Protein AF-A0A852TEL5-F1 (afdb_monomer_lite)

Organism: NCBI:txid86668

Radius of gyration: 11.62 Å; chains: 1; bounding box: 20×34×21 Å

Secondary structure (DSSP, 8-state):
--HHHHHHHHT--HHHHHHHHTTSSPPPHHHHHHHHHHHTS-GGGT----SS---

Foldseek 3Di:
DDLCVVCVLLVHHSVVSVCCVVVVDPDDPVSLVSSCVSVVHPSCVPDDDDPDDDD

InterPro domains:
  IPR001387 Cro/C1-type, helix-turn-helix domain [PF01381] (1-40)
  IPR001387 Cro/C1-type, helix-turn-helix domain [PS50943] (1-46)
  IPR001387 Cro/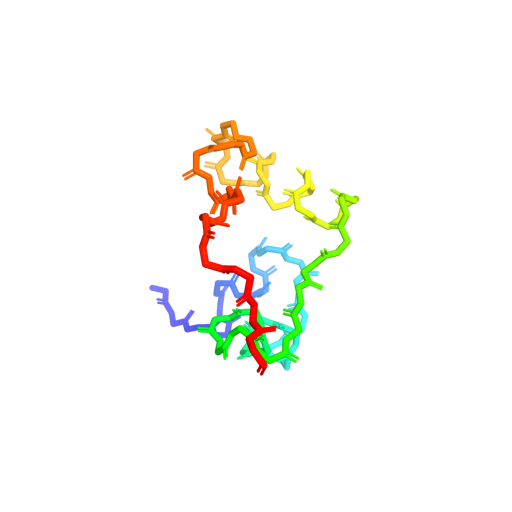C1-type, helix-turn-helix domain [cd00093] (1-46)
  IPR010982 Lambda repressor-like, DNA-binding domain superfamily [G3DSA:1.10.260.40] (1-52)
  IPR010982 Lambda repressor-like, DNA-binding domain superfamily [SSF47413] (1-52)

pLDDT: mean 92.74, std 10.31, range [55.0, 98.25]

Structure (mmCIF, N/CA/C/O backbone):
data_AF-A0A852TEL5-F1
#
_entry.id   AF-A0A852TEL5-F1
#
loop_
_atom_site.group_PDB
_atom_site.id
_atom_site.type_symbol
_atom_site.label_atom_id
_atom_site.label_alt_id
_atom_site.label_comp_id
_atom_site.label_asym_id
_atom_site.label_entity_id
_atom_site.label_seq_id
_atom_site.pdbx_PDB_ins_code
_atom_site.Cartn_x
_atom_site.Cartn_y
_atom_site.Cartn_z
_atom_site.occupancy
_atom_site.B_iso_or_equiv
_atom_site.auth_seq_id
_atom_site.auth_comp_id
_atom_site.auth_asym_id
_atom_site.auth_atom_id
_atom_site.pdbx_PDB_model_num
ATOM 1 N N . MET A 1 1 ? -2.476 10.433 -11.541 1.00 77.44 1 MET A N 1
ATOM 2 C CA . MET A 1 1 ? -1.276 10.002 -10.814 1.00 77.44 1 MET A CA 1
ATOM 3 C C . MET A 1 1 ? -0.663 8.847 -11.583 1.00 77.44 1 MET A C 1
ATOM 5 O O . MET A 1 1 ? -1.388 7.906 -11.887 1.00 77.44 1 MET A O 1
ATOM 9 N N . ASN A 1 2 ? 0.597 8.948 -11.988 1.00 94.88 2 ASN A N 1
ATOM 10 C CA . ASN A 1 2 ? 1.337 7.823 -12.565 1.00 94.88 2 ASN A CA 1
ATOM 11 C C . ASN A 1 2 ? 1.897 6.913 -11.447 1.00 94.88 2 ASN A C 1
ATOM 13 O O . ASN A 1 2 ? 1.801 7.249 -10.268 1.00 94.88 2 ASN A O 1
ATOM 17 N N . GLN A 1 3 ? 2.473 5.759 -11.802 1.00 93.56 3 GLN A N 1
ATOM 18 C CA . GLN A 1 3 ? 2.994 4.803 -10.811 1.00 93.56 3 GLN A CA 1
ATOM 19 C C . GLN A 1 3 ? 4.086 5.398 -9.909 1.00 93.56 3 GLN A C 1
ATOM 21 O O . GLN A 1 3 ? 4.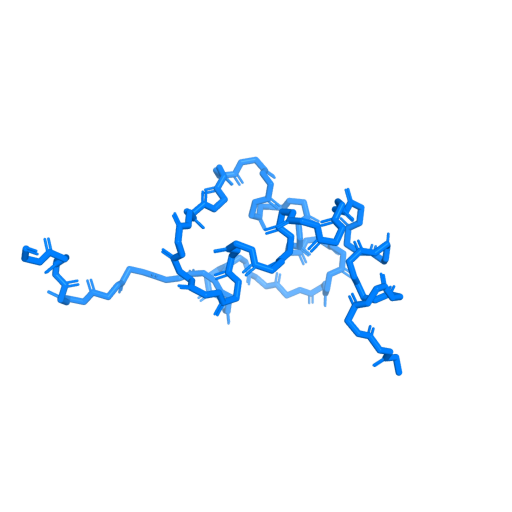124 5.084 -8.725 1.00 93.56 3 GLN A O 1
ATOM 26 N N . THR A 1 4 ? 4.944 6.275 -10.437 1.00 96.50 4 THR A N 1
ATOM 27 C CA . THR A 1 4 ? 5.991 6.953 -9.656 1.00 96.50 4 THR A CA 1
ATOM 28 C C . THR A 1 4 ? 5.386 7.885 -8.618 1.00 96.50 4 THR A C 1
ATOM 30 O O . THR A 1 4 ? 5.692 7.768 -7.439 1.00 96.50 4 THR A O 1
ATOM 33 N N . GLU A 1 5 ? 4.459 8.746 -9.035 1.00 97.75 5 GLU A N 1
ATOM 34 C CA . GLU A 1 5 ? 3.768 9.668 -8.130 1.00 97.75 5 GLU A CA 1
ATOM 35 C C . GLU A 1 5 ? 2.974 8.915 -7.050 1.00 97.75 5 GLU A C 1
ATOM 37 O O . GLU A 1 5 ? 2.860 9.390 -5.920 1.00 97.75 5 GLU A O 1
ATOM 42 N N . PHE A 1 6 ? 2.434 7.734 -7.375 1.00 96.44 6 PHE A N 1
ATOM 43 C CA . PHE A 1 6 ? 1.717 6.912 -6.402 1.00 96.44 6 PHE A CA 1
ATOM 44 C C . PHE A 1 6 ? 2.656 6.180 -5.445 1.00 96.44 6 PHE A C 1
ATOM 46 O O . PHE A 1 6 ? 2.384 6.138 -4.247 1.00 96.44 6 PHE A O 1
ATOM 53 N N . ALA A 1 7 ? 3.789 5.670 -5.931 1.00 96.94 7 ALA A N 1
ATOM 54 C CA . ALA A 1 7 ? 4.834 5.118 -5.075 1.00 96.94 7 ALA A CA 1
ATOM 55 C C . ALA A 1 7 ? 5.331 6.172 -4.072 1.00 96.94 7 ALA A C 1
ATOM 57 O O . ALA A 1 7 ? 5.357 5.908 -2.869 1.00 96.94 7 ALA A O 1
ATOM 58 N N . ASP A 1 8 ? 5.598 7.392 -4.543 1.00 97.75 8 ASP A N 1
ATOM 59 C CA . ASP A 1 8 ? 6.011 8.515 -3.700 1.00 97.75 8 ASP A CA 1
ATOM 60 C C . ASP A 1 8 ? 4.926 8.883 -2.679 1.00 97.75 8 ASP A C 1
ATOM 62 O O . ASP A 1 8 ? 5.216 9.054 -1.491 1.00 97.75 8 ASP A O 1
ATOM 66 N N . PHE A 1 9 ? 3.655 8.926 -3.098 1.00 97.81 9 PHE A N 1
ATOM 67 C CA . PHE A 1 9 ? 2.524 9.113 -2.186 1.00 97.81 9 PHE A CA 1
ATOM 68 C C . PHE A 1 9 ? 2.507 8.049 -1.081 1.00 97.81 9 PHE A C 1
ATOM 70 O O . PHE A 1 9 ? 2.343 8.392 0.094 1.00 97.81 9 PHE A O 1
ATOM 77 N N . LEU A 1 10 ? 2.743 6.781 -1.429 1.00 97.00 10 LEU A N 1
ATOM 78 C CA . LEU A 1 10 ? 2.822 5.656 -0.497 1.00 97.00 10 LEU A CA 1
ATOM 79 C C . LEU A 1 10 ? 4.095 5.659 0.368 1.00 97.00 10 LEU A C 1
ATOM 81 O O . LEU A 1 10 ? 4.149 4.939 1.361 1.00 97.00 10 LEU A O 1
ATOM 85 N N . GLY A 1 11 ? 5.084 6.507 0.068 1.00 96.50 11 GLY A N 1
ATOM 86 C CA . GLY A 1 11 ? 6.388 6.504 0.739 1.00 96.50 11 GLY A CA 1
ATOM 87 C C . GLY A 1 11 ? 7.268 5.317 0.334 1.00 96.50 11 GLY A C 1
ATOM 88 O O . GLY A 1 11 ? 8.122 4.890 1.108 1.00 96.50 11 GLY A O 1
ATOM 89 N N . LEU A 1 12 ? 7.042 4.763 -0.857 1.00 97.31 12 LEU A N 1
ATOM 90 C CA . LEU A 1 12 ? 7.773 3.634 -1.417 1.00 97.31 12 LEU A CA 1
ATOM 91 C C . LEU A 1 12 ? 8.677 4.103 -2.551 1.00 97.31 12 LEU A C 1
ATOM 93 O O . LEU A 1 12 ? 8.319 4.982 -3.329 1.00 97.31 12 LEU A O 1
ATOM 97 N N . SER A 1 13 ? 9.816 3.435 -2.731 1.00 97.38 13 SER A N 1
ATOM 98 C CA . SER A 1 13 ? 10.531 3.563 -4.000 1.00 97.38 13 SER A CA 1
ATOM 99 C C . SER A 1 13 ? 9.710 2.955 -5.143 1.00 97.38 13 SER A C 1
ATOM 101 O O . SER A 1 13 ? 9.037 1.933 -4.969 1.00 97.38 13 SER A O 1
ATOM 103 N N . ILE A 1 14 ? 9.853 3.505 -6.352 1.00 97.25 14 ILE A N 1
ATOM 104 C CA . ILE A 1 14 ? 9.232 2.939 -7.560 1.00 97.25 14 ILE A CA 1
ATOM 105 C C . ILE A 1 14 ? 9.630 1.472 -7.794 1.00 97.25 14 ILE A C 1
ATOM 107 O O . ILE A 1 14 ? 8.860 0.685 -8.339 1.00 97.25 14 ILE A O 1
ATOM 111 N N . TYR A 1 15 ? 10.818 1.062 -7.338 1.00 96.81 15 TYR A N 1
ATOM 112 C CA . TYR A 1 15 ? 11.248 -0.333 -7.398 1.00 96.81 15 TYR A CA 1
ATOM 113 C C . TYR A 1 15 ? 10.434 -1.228 -6.459 1.00 96.81 15 TYR A C 1
ATOM 115 O O . TYR A 1 15 ? 9.947 -2.265 -6.900 1.00 96.81 15 TYR A O 1
ATOM 123 N N . GLN A 1 16 ? 10.262 -0.843 -5.188 1.00 96.69 16 GLN A N 1
ATOM 124 C CA . GLN A 1 16 ? 9.443 -1.608 -4.238 1.00 96.69 16 GLN A CA 1
ATOM 125 C C . GLN A 1 16 ? 8.005 -1.726 -4.729 1.00 96.69 16 GLN A C 1
ATOM 127 O O . GLN A 1 16 ? 7.488 -2.837 -4.802 1.00 96.69 16 GLN A O 1
ATOM 132 N N . TYR A 1 17 ? 7.420 -0.602 -5.149 1.00 96.94 17 TYR A N 1
ATOM 133 C CA . TYR A 1 17 ? 6.074 -0.552 -5.708 1.00 96.94 17 TYR A CA 1
ATOM 134 C C . TYR A 1 17 ? 5.907 -1.549 -6.865 1.00 96.94 17 TYR A C 1
ATOM 136 O O . TYR A 1 17 ? 5.060 -2.435 -6.815 1.00 96.94 17 TYR A O 1
ATOM 144 N N . ASN A 1 18 ? 6.807 -1.504 -7.851 1.00 96.62 18 ASN A N 1
ATOM 145 C CA . ASN A 1 18 ? 6.772 -2.416 -8.994 1.00 96.62 18 ASN A CA 1
ATOM 146 C C . ASN A 1 18 ? 6.955 -3.895 -8.623 1.00 96.62 18 ASN A C 1
ATOM 148 O O . ASN A 1 18 ? 6.502 -4.765 -9.363 1.00 96.62 18 ASN A O 1
ATOM 152 N N . ARG A 1 19 ? 7.663 -4.213 -7.533 1.00 97.06 19 ARG A N 1
ATOM 153 C CA . ARG A 1 19 ? 7.818 -5.602 -7.066 1.00 97.06 19 ARG A CA 1
ATOM 154 C C . ARG A 1 19 ? 6.552 -6.104 -6.382 1.00 97.06 19 ARG A C 1
ATOM 156 O O . ARG A 1 19 ? 6.271 -7.290 -6.513 1.00 97.06 19 ARG A O 1
ATOM 163 N N . TYR A 1 20 ? 5.821 -5.218 -5.708 1.00 95.69 20 TYR A N 1
ATOM 164 C CA . TYR A 1 20 ? 4.538 -5.527 -5.079 1.00 95.69 20 TYR A CA 1
ATOM 165 C C . TYR A 1 20 ? 3.456 -5.757 -6.139 1.00 95.69 20 TYR A C 1
ATOM 167 O O . TYR A 1 20 ? 2.835 -6.811 -6.138 1.00 95.69 20 TYR A O 1
ATOM 175 N N . GLU A 1 21 ? 3.324 -4.855 -7.116 1.00 93.12 21 GLU A N 1
ATOM 176 C CA . GLU A 1 21 ? 2.352 -4.975 -8.223 1.00 93.12 21 GLU A CA 1
ATOM 177 C C . GLU A 1 21 ? 2.558 -6.224 -9.092 1.00 93.12 21 GLU A C 1
ATOM 179 O O . GLU A 1 21 ? 1.627 -6.727 -9.708 1.00 93.12 21 GLU A O 1
ATOM 184 N N . LYS A 1 22 ? 3.797 -6.722 -9.173 1.00 94.56 22 LYS A N 1
ATOM 185 C CA . LYS A 1 22 ? 4.144 -7.938 -9.927 1.00 94.56 22 LYS A CA 1
ATOM 186 C C . LYS A 1 22 ? 4.130 -9.202 -9.075 1.00 94.56 22 LYS A C 1
ATOM 188 O O . LYS A 1 22 ? 4.600 -10.230 -9.554 1.00 94.56 22 LYS A O 1
ATOM 193 N N . GLU A 1 23 ? 3.759 -9.095 -7.800 1.00 91.00 23 GLU A N 1
ATOM 194 C CA . GLU A 1 23 ? 3.811 -10.178 -6.805 1.00 91.00 23 GLU A CA 1
ATOM 195 C C . GLU A 1 23 ? 5.206 -10.815 -6.630 1.00 91.00 23 GLU A C 1
ATOM 197 O O . GLU A 1 23 ? 5.383 -11.807 -5.929 1.00 91.00 23 GLU A O 1
ATOM 202 N N . ALA A 1 24 ? 6.248 -10.202 -7.199 1.00 95.44 24 ALA A N 1
ATOM 203 C CA . ALA A 1 24 ? 7.625 -10.679 -7.136 1.00 95.44 24 ALA A CA 1
ATOM 204 C C . ALA A 1 24 ? 8.212 -10.584 -5.718 1.00 95.44 24 ALA A C 1
ATOM 206 O O . ALA A 1 24 ? 9.257 -11.168 -5.424 1.00 95.44 24 ALA A O 1
ATOM 207 N N . ARG A 1 25 ? 7.596 -9.771 -4.855 1.00 94.69 25 ARG A N 1
ATOM 208 C CA . ARG A 1 25 ? 7.882 -9.682 -3.425 1.00 94.69 25 ARG A CA 1
ATOM 209 C C . ARG A 1 25 ? 6.635 -9.184 -2.712 1.00 94.69 25 ARG A C 1
ATOM 211 O O . ARG A 1 25 ? 6.007 -8.254 -3.191 1.00 94.69 25 ARG A O 1
ATOM 218 N N . GLN A 1 26 ? 6.346 -9.730 -1.540 1.00 94.94 26 GLN A N 1
ATOM 219 C CA . GLN A 1 26 ? 5.286 -9.210 -0.679 1.00 94.94 26 GLN A CA 1
ATOM 220 C C . GLN A 1 26 ? 5.832 -8.119 0.262 1.00 94.94 26 GLN A C 1
ATOM 222 O O . GLN A 1 26 ? 7.002 -8.192 0.673 1.00 94.94 26 GLN A O 1
ATOM 227 N N . PRO A 1 27 ? 5.040 -7.084 0.595 1.00 96.31 27 PRO A N 1
ATOM 228 C CA . PRO A 1 27 ? 5.412 -6.132 1.634 1.00 96.31 27 PRO A CA 1
ATOM 229 C C . PRO A 1 27 ? 5.477 -6.819 3.003 1.00 96.31 27 PRO A C 1
ATOM 231 O O . PRO A 1 27 ? 4.860 -7.856 3.238 1.00 96.31 27 PRO A O 1
ATOM 234 N N . THR A 1 28 ? 6.230 -6.231 3.932 1.00 96.94 28 THR A N 1
ATOM 235 C CA . THR A 1 28 ? 6.128 -6.618 5.345 1.00 96.94 28 THR A CA 1
ATOM 236 C C . THR A 1 28 ? 4.800 -6.125 5.918 1.00 96.94 28 THR A C 1
ATOM 23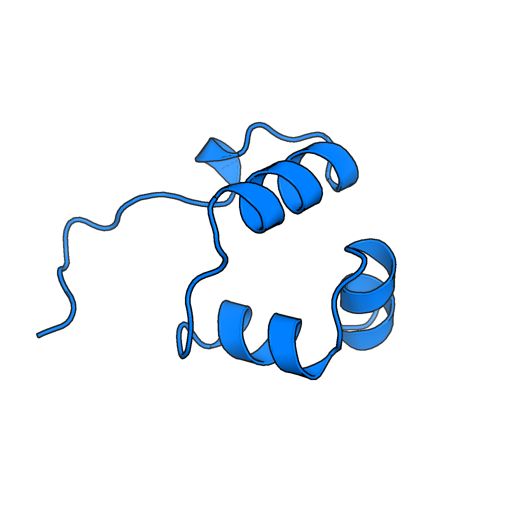8 O O . THR A 1 28 ? 4.194 -5.199 5.377 1.00 96.94 28 THR A O 1
ATOM 241 N N . LEU A 1 29 ? 4.370 -6.690 7.050 1.00 96.81 29 LEU A N 1
ATOM 242 C CA . LEU A 1 29 ? 3.169 -6.219 7.747 1.00 96.81 29 LEU A CA 1
ATOM 243 C C . LEU A 1 29 ? 3.245 -4.718 8.076 1.00 96.81 29 LEU A C 1
ATOM 245 O O . LEU A 1 29 ? 2.275 -3.999 7.879 1.00 96.81 29 LEU A O 1
ATOM 249 N N . GLU A 1 30 ? 4.408 -4.235 8.519 1.00 98.06 30 GLU A N 1
ATOM 250 C CA . GLU A 1 30 ? 4.628 -2.813 8.809 1.00 98.06 30 GLU A CA 1
ATOM 251 C C . GLU A 1 30 ? 4.377 -1.923 7.581 1.00 98.06 30 GLU A C 1
ATOM 253 O O . GLU A 1 30 ? 3.632 -0.950 7.669 1.00 98.06 30 GLU A O 1
ATOM 258 N N . ILE A 1 31 ? 4.936 -2.286 6.421 1.00 98.00 31 ILE A N 1
ATOM 259 C CA . 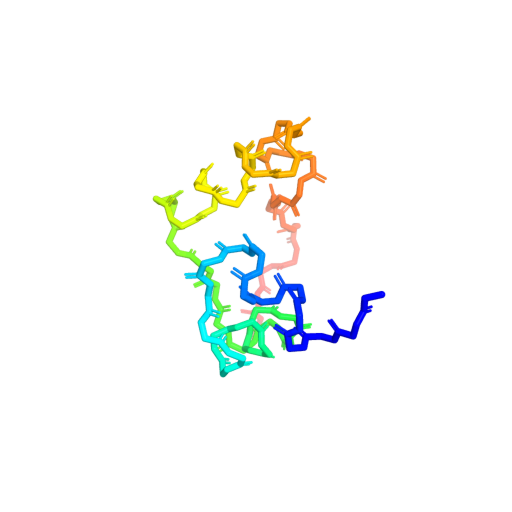ILE A 1 31 ? 4.729 -1.550 5.165 1.00 98.00 31 ILE A CA 1
ATOM 260 C C . ILE A 1 31 ? 3.256 -1.614 4.741 1.00 98.00 31 ILE A C 1
ATOM 262 O O . ILE A 1 31 ? 2.689 -0.603 4.335 1.00 98.00 31 ILE A O 1
ATOM 266 N N . ALA A 1 32 ? 2.616 -2.781 4.853 1.00 97.94 32 ALA A N 1
ATOM 267 C CA . ALA A 1 32 ? 1.207 -2.952 4.505 1.00 97.94 32 ALA A CA 1
ATOM 268 C C . ALA A 1 32 ? 0.290 -2.045 5.348 1.00 97.94 32 ALA A C 1
ATOM 270 O O . ALA A 1 32 ? -0.617 -1.415 4.804 1.00 97.94 32 ALA A O 1
ATOM 271 N N . LEU A 1 33 ? 0.570 -1.916 6.650 1.00 98.12 33 LEU A N 1
ATOM 272 C CA . LEU A 1 33 ? -0.143 -1.006 7.553 1.00 98.12 33 LEU A CA 1
ATOM 273 C C . LEU A 1 33 ? 0.130 0.471 7.221 1.00 98.12 33 LEU A C 1
ATOM 275 O O . LEU A 1 33 ? -0.782 1.293 7.215 1.00 98.12 33 LEU A O 1
ATOM 279 N N . GLN A 1 34 ? 1.369 0.835 6.884 1.00 98.06 34 GLN A N 1
ATOM 280 C CA . GLN A 1 34 ? 1.684 2.205 6.453 1.00 98.06 34 GLN A CA 1
ATOM 281 C C . GLN A 1 34 ? 0.946 2.588 5.165 1.00 98.06 34 GLN A C 1
ATOM 283 O O . GLN A 1 34 ? 0.433 3.705 5.048 1.00 98.06 34 GLN A O 1
ATOM 288 N N . ILE A 1 35 ? 0.872 1.661 4.206 1.00 98.00 35 ILE A N 1
ATOM 289 C CA . ILE A 1 35 ? 0.091 1.832 2.980 1.00 98.00 35 ILE A CA 1
ATOM 290 C C . ILE A 1 35 ? -1.376 2.042 3.352 1.00 98.00 35 ILE A C 1
ATOM 292 O O . ILE A 1 35 ? -1.949 3.044 2.931 1.00 98.00 35 ILE A O 1
ATOM 296 N N . SER A 1 36 ? -1.961 1.170 4.180 1.00 98.25 36 SER A N 1
ATOM 297 C CA . SER A 1 36 ? -3.381 1.231 4.550 1.00 98.25 36 SER A CA 1
ATOM 298 C C . SER A 1 36 ? -3.779 2.573 5.175 1.00 98.25 36 SER A C 1
ATOM 300 O O . SER A 1 36 ? -4.776 3.170 4.764 1.00 98.25 36 SER A O 1
ATOM 302 N N . GLU A 1 37 ? -2.951 3.108 6.077 1.00 98.00 37 GLU A N 1
ATOM 303 C CA . GLU A 1 37 ? -3.150 4.435 6.676 1.00 98.00 37 GLU A CA 1
ATOM 304 C C . GLU A 1 37 ? -3.134 5.558 5.629 1.00 98.00 37 GLU A C 1
ATOM 306 O O . GLU A 1 37 ? -3.994 6.443 5.637 1.00 98.00 37 GLU A O 1
ATOM 311 N N . LYS A 1 38 ? -2.199 5.514 4.671 1.00 97.25 38 LYS A N 1
ATOM 312 C CA . LYS A 1 38 ? -2.099 6.531 3.612 1.00 97.25 38 LYS A CA 1
ATOM 313 C C . LYS A 1 38 ? -3.298 6.514 2.669 1.00 97.25 38 LYS A C 1
ATOM 315 O O . LYS A 1 38 ? -3.806 7.582 2.326 1.00 97.25 38 LYS A O 1
ATOM 320 N N . VAL A 1 39 ? -3.773 5.332 2.268 1.00 96.81 39 VAL A N 1
ATOM 321 C CA . VAL A 1 39 ? -4.967 5.203 1.410 1.00 96.81 39 VAL A CA 1
ATOM 322 C C . VAL A 1 39 ? -6.283 5.328 2.179 1.00 96.81 39 VAL A C 1
ATOM 324 O O . VAL A 1 39 ? -7.334 5.402 1.545 1.00 96.81 39 VAL A O 1
ATOM 327 N N . LYS A 1 40 ? -6.243 5.407 3.516 1.00 97.75 40 LYS A N 1
ATOM 328 C CA . LYS A 1 40 ? -7.418 5.486 4.400 1.00 97.75 40 LYS A CA 1
ATOM 329 C C . LYS A 1 40 ? -8.391 4.327 4.186 1.00 97.75 40 LYS A C 1
ATOM 331 O O . LYS A 1 40 ? -9.606 4.521 4.113 1.00 97.75 40 LYS A O 1
ATOM 336 N N . ARG A 1 41 ? -7.848 3.118 4.063 1.00 97.69 41 ARG A N 1
ATOM 337 C CA . ARG A 1 41 ? -8.622 1.880 3.932 1.00 97.69 41 ARG A CA 1
ATOM 338 C C . ARG A 1 41 ? -8.091 0.832 4.905 1.00 97.69 41 ARG A C 1
ATOM 340 O O . ARG A 1 41 ? -6.898 0.858 5.195 1.00 97.69 41 ARG A O 1
ATOM 347 N N . PRO A 1 42 ? -8.934 -0.090 5.394 1.00 97.81 42 PRO A N 1
ATOM 348 C CA . PRO A 1 42 ? -8.463 -1.227 6.175 1.00 97.81 42 PRO A CA 1
ATOM 349 C C . PRO A 1 42 ? -7.396 -2.027 5.414 1.00 97.81 42 PRO A C 1
ATOM 351 O O . PRO A 1 42 ? -7.488 -2.192 4.200 1.00 97.81 42 PRO A O 1
ATOM 354 N N . VAL A 1 43 ? -6.381 -2.547 6.108 1.00 96.88 43 VAL A N 1
ATOM 355 C CA . VAL A 1 43 ? -5.288 -3.302 5.462 1.00 96.88 43 VAL A CA 1
ATOM 356 C C . VAL A 1 43 ? -5.797 -4.527 4.694 1.00 96.88 43 VAL A C 1
ATOM 358 O O . VAL A 1 43 ? -5.312 -4.820 3.608 1.00 96.88 43 VAL A O 1
ATOM 361 N N . ASN A 1 44 ? -6.833 -5.177 5.215 1.00 95.88 44 ASN A N 1
ATOM 362 C CA . ASN A 1 44 ? -7.520 -6.336 4.652 1.00 95.88 44 ASN A CA 1
ATOM 363 C C . ASN A 1 44 ? -8.362 -6.030 3.400 1.00 95.88 44 ASN A C 1
ATOM 365 O O . ASN A 1 44 ? -8.738 -6.959 2.693 1.00 95.88 44 ASN A O 1
ATOM 369 N N . ASP A 1 45 ? -8.619 -4.756 3.094 1.00 96.69 45 ASP A N 1
ATOM 370 C CA . ASP A 1 45 ? -9.218 -4.344 1.817 1.00 96.69 45 ASP A CA 1
ATOM 371 C C . ASP A 1 45 ? -8.183 -4.279 0.679 1.00 96.69 45 ASP A C 1
ATOM 373 O O . ASP A 1 45 ? -8.555 -4.151 -0.490 1.00 96.69 45 ASP A O 1
ATOM 377 N N . ILE A 1 46 ? -6.892 -4.275 1.026 1.00 95.25 46 ILE A N 1
ATOM 378 C CA . ILE A 1 46 ? -5.7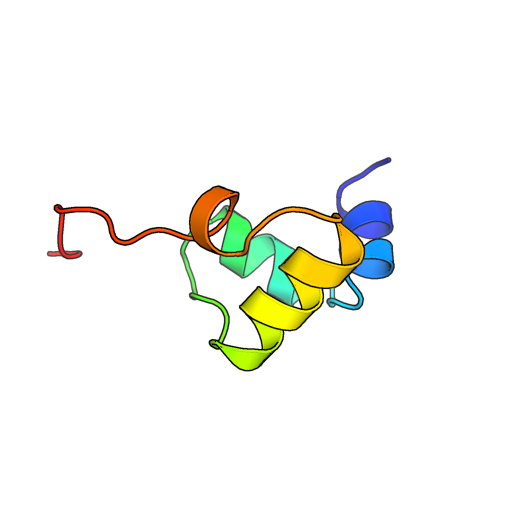69 -4.059 0.105 1.00 95.25 46 ILE A CA 1
ATOM 379 C C . ILE A 1 46 ? -4.926 -5.332 -0.011 1.00 95.25 46 ILE A C 1
ATOM 381 O O . ILE A 1 46 ? -4.596 -5.756 -1.113 1.00 95.25 46 ILE A O 1
ATOM 385 N N . PHE A 1 47 ? -4.590 -5.943 1.126 1.00 94.69 47 PHE A N 1
ATOM 386 C CA . PHE A 1 47 ? -3.756 -7.134 1.234 1.00 94.69 47 PHE A CA 1
ATOM 387 C C . PHE A 1 47 ? -4.563 -8.269 1.855 1.00 94.69 47 PHE A C 1
ATOM 389 O O . PHE A 1 47 ? -5.121 -8.126 2.943 1.00 94.69 47 PHE A O 1
ATOM 396 N N . TYR A 1 48 ? -4.597 -9.411 1.181 1.00 92.50 48 TYR A N 1
ATOM 397 C CA . TYR A 1 48 ? -5.345 -10.589 1.603 1.00 92.50 48 TYR A CA 1
ATOM 398 C C . TYR A 1 48 ? -4.564 -11.857 1.265 1.00 92.50 48 TYR A C 1
ATOM 400 O O . TYR A 1 48 ? -3.689 -11.859 0.401 1.00 92.50 48 TYR A O 1
ATOM 408 N N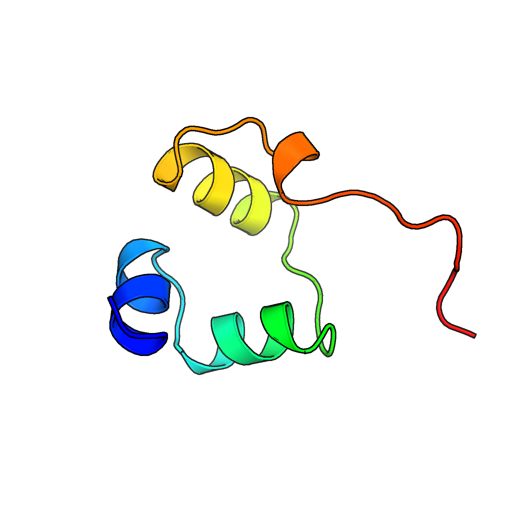 . LEU A 1 49 ? -4.863 -12.934 1.987 1.00 89.88 49 LEU A N 1
ATOM 409 C CA . LEU A 1 49 ? -4.307 -14.250 1.698 1.00 89.88 49 LEU A CA 1
ATOM 410 C C . LEU A 1 49 ? -5.128 -14.882 0.572 1.00 89.88 49 LEU A C 1
ATOM 412 O O . LEU A 1 49 ? -6.351 -14.970 0.679 1.00 89.88 49 LEU A O 1
ATOM 416 N N . THR A 1 50 ? -4.465 -15.309 -0.496 1.00 83.81 50 THR A N 1
ATOM 417 C CA . THR A 1 50 ? -5.070 -16.137 -1.544 1.00 83.81 50 THR A CA 1
ATOM 418 C C . THR A 1 50 ? -5.009 -17.605 -1.121 1.00 83.81 50 THR A C 1
ATOM 420 O O . THR A 1 50 ? -4.032 -18.035 -0.510 1.00 83.81 50 THR A O 1
ATOM 423 N N . GLU A 1 51 ? -6.041 -18.394 -1.435 1.00 77.50 51 GLU A N 1
ATOM 424 C CA . GLU A 1 51 ? -6.041 -19.843 -1.151 1.00 77.50 51 GLU A CA 1
ATOM 425 C C . GLU A 1 51 ? -5.061 -20.627 -2.044 1.00 77.50 51 GLU A C 1
ATOM 427 O O . GLU A 1 51 ? -4.709 -21.767 -1.742 1.00 77.50 51 GLU A O 1
ATOM 432 N N . GLU A 1 52 ? -4.559 -20.005 -3.111 1.00 66.44 52 GLU A N 1
ATOM 433 C CA . GLU A 1 52 ? -3.492 -20.553 -3.941 1.00 66.44 52 GLU A CA 1
ATOM 434 C C . GLU A 1 52 ? -2.132 -20.215 -3.318 1.00 66.44 52 GLU A C 1
ATOM 436 O O . GLU A 1 52 ? -1.628 -19.096 -3.433 1.00 66.44 52 GLU A O 1
ATOM 441 N N . ALA A 1 53 ? -1.540 -21.187 -2.620 1.00 55.59 53 ALA A N 1
ATOM 442 C CA . ALA A 1 53 ? -0.126 -21.128 -2.277 1.00 55.59 53 ALA A CA 1
ATOM 443 C C . ALA A 1 53 ? 0.697 -21.140 -3.581 1.00 55.59 53 ALA A C 1
ATOM 445 O O . ALA A 1 53 ? 0.403 -21.963 -4.452 1.00 55.59 53 ALA A O 1
ATOM 446 N N . PRO A 1 54 ? 1.724 -20.283 -3.737 1.00 60.81 54 PRO A N 1
ATOM 447 C CA . PRO A 1 54 ? 2.612 -20.373 -4.887 1.00 60.81 54 PRO A CA 1
ATOM 448 C C . PRO A 1 54 ? 3.291 -21.748 -4.878 1.00 60.81 54 PRO A C 1
ATOM 450 O O . PRO A 1 54 ? 4.003 -22.091 -3.931 1.00 60.81 54 PRO A O 1
ATOM 453 N N . SER A 1 55 ? 2.994 -22.536 -5.912 1.00 55.00 55 SER A N 1
ATOM 454 C CA . SER A 1 55 ? 3.594 -23.839 -6.220 1.00 55.00 55 SER A CA 1
ATOM 455 C C . SER A 1 55 ? 5.073 -23.737 -6.565 1.00 55.00 55 SER A C 1
ATOM 457 O O . SER A 1 55 ? 5.417 -22.782 -7.301 1.00 55.00 55 SER A O 1
#

Sequence (55 aa):
MNQTEFADFLGLSIYQYNRYEKEARQPTLEIALQISEKVKRPVNDIFYLTEEAPS